Protein AF-A0A929P4H9-F1 (afdb_monomer_lite)

Secondary structure (DSSP, 8-state):
----TT--S-HHHHHHHHHHHHHHTT-TT------EEEEEEE--TTTTTTS-HHHHHHHHHHTTEEEEEEE-SSTHHHHHHHHHH-TTEEE-----SSTT--

Structure (mmCIF, N/CA/C/O backbone):
data_AF-A0A929P4H9-F1
#
_entry.id   AF-A0A929P4H9-F1
#
loop_
_atom_site.group_PDB
_atom_site.id
_atom_site.type_symbol
_atom_site.label_atom_id
_atom_site.label_alt_id
_atom_site.label_comp_id
_atom_site.label_asym_id
_atom_site.label_entity_id
_atom_site.label_seq_id
_atom_site.pdbx_PDB_ins_code
_atom_site.Cartn_x
_atom_site.Cartn_y
_atom_site.Cartn_z
_atom_site.occupancy
_atom_site.B_iso_or_equiv
_atom_site.auth_seq_id
_atom_site.auth_comp_id
_atom_site.auth_asym_id
_atom_site.auth_atom_id
_atom_site.pdbx_PDB_model_num
ATOM 1 N N . MET A 1 1 ? -8.330 30.344 67.050 1.00 43.34 1 MET A N 1
ATOM 2 C CA . MET A 1 1 ? -9.362 29.354 66.685 1.00 43.34 1 MET A CA 1
ATOM 3 C C . MET A 1 1 ? -8.982 28.850 65.312 1.00 43.34 1 MET A C 1
ATOM 5 O O . MET A 1 1 ? -9.208 29.551 64.340 1.00 43.34 1 MET A O 1
ATOM 9 N N . ASN A 1 2 ? -8.254 27.734 65.260 1.00 47.84 2 ASN A N 1
ATOM 10 C CA . ASN A 1 2 ? -7.916 27.098 63.992 1.00 47.84 2 ASN A CA 1
ATOM 11 C C . ASN A 1 2 ? -9.075 26.170 63.653 1.00 47.84 2 ASN A C 1
ATOM 13 O O . ASN A 1 2 ? -9.311 25.208 64.383 1.00 47.84 2 ASN A O 1
ATOM 17 N N . ASP A 1 3 ? -9.797 26.490 62.585 1.00 52.72 3 ASP A N 1
ATOM 18 C CA . ASP A 1 3 ? -10.845 25.635 62.048 1.00 52.72 3 ASP A CA 1
ATOM 19 C C . ASP A 1 3 ? -10.224 24.324 61.555 1.00 52.72 3 ASP A C 1
ATOM 21 O O . ASP A 1 3 ? -9.606 24.236 60.496 1.00 52.72 3 ASP A O 1
ATOM 25 N N . SER A 1 4 ? -10.376 23.280 62.364 1.00 55.50 4 SER A N 1
ATOM 26 C CA . SER A 1 4 ? -9.991 21.895 62.085 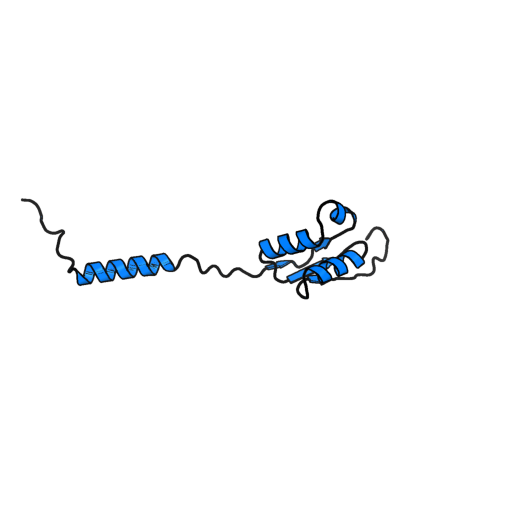1.00 55.50 4 SER A CA 1
ATOM 27 C C . SER A 1 4 ? -11.065 21.145 61.279 1.00 55.50 4 SER A C 1
ATOM 29 O O . SER A 1 4 ? -11.169 19.921 61.344 1.00 55.50 4 SER A O 1
ATOM 31 N N . SER A 1 5 ? -11.867 21.862 60.488 1.00 50.12 5 SER A N 1
ATOM 32 C CA . SER A 1 5 ? -12.989 21.308 59.717 1.00 50.12 5 SER A CA 1
ATOM 33 C C . SER A 1 5 ? -12.573 20.577 58.432 1.00 50.12 5 SER A C 1
ATOM 35 O O . SER A 1 5 ? -13.421 20.012 57.746 1.00 50.12 5 SER A O 1
ATOM 37 N N . LEU A 1 6 ? -11.276 20.504 58.113 1.00 57.47 6 LEU A N 1
ATOM 38 C CA . LEU A 1 6 ? -10.778 19.912 56.863 1.00 57.47 6 LEU A CA 1
ATOM 39 C C . LEU A 1 6 ? -10.346 18.431 56.948 1.00 57.47 6 LEU A C 1
ATOM 41 O O . LEU A 1 6 ? -9.730 17.930 56.011 1.00 57.47 6 LEU A O 1
ATOM 45 N N . SER A 1 7 ? -10.654 17.689 58.022 1.00 63.62 7 SER A N 1
ATOM 46 C CA . SER A 1 7 ? -10.065 16.346 58.233 1.00 63.62 7 SER A CA 1
ATOM 47 C C . SER A 1 7 ? -11.042 15.183 58.485 1.00 63.62 7 SER A C 1
ATOM 49 O O . SER A 1 7 ? -10.707 14.268 59.234 1.00 63.62 7 SER A O 1
ATOM 51 N N . LEU A 1 8 ? -12.223 15.138 57.859 1.00 58.91 8 LEU A N 1
ATOM 52 C CA . LEU A 1 8 ? -13.195 14.057 58.134 1.00 58.91 8 LEU A CA 1
ATOM 53 C C . LEU A 1 8 ? -13.807 13.379 56.898 1.00 58.91 8 LEU A C 1
ATOM 55 O O . LEU A 1 8 ? -14.904 12.837 56.961 1.00 58.91 8 LEU A O 1
ATOM 59 N N . ALA A 1 9 ? -13.081 13.301 55.781 1.00 60.69 9 ALA A N 1
ATOM 60 C CA . ALA A 1 9 ? -13.363 12.224 54.832 1.00 60.69 9 ALA A CA 1
ATOM 61 C C . ALA A 1 9 ? -12.809 10.913 55.417 1.00 60.69 9 ALA A C 1
ATOM 63 O O . ALA A 1 9 ? -11.604 10.818 55.676 1.00 60.69 9 ALA A O 1
ATOM 64 N N . SER A 1 10 ? -13.681 9.924 55.653 1.00 76.38 10 SER A N 1
ATOM 65 C CA . SER A 1 10 ? -13.274 8.601 56.142 1.00 76.38 10 SER A CA 1
ATOM 66 C C . SER A 1 10 ? -12.208 8.002 55.208 1.00 76.38 10 SER A C 1
ATOM 68 O O . SER A 1 10 ? -12.219 8.283 54.005 1.00 76.38 10 SER A O 1
ATOM 70 N N . PRO A 1 11 ? -11.270 7.180 55.712 1.00 76.81 11 PRO A N 1
ATOM 71 C CA . PRO A 1 11 ? -10.242 6.559 54.869 1.00 76.81 11 PRO A CA 1
ATOM 72 C C . PRO A 1 11 ? -10.855 5.762 53.706 1.00 76.81 11 PRO A C 1
ATOM 74 O O . PRO A 1 11 ? -10.293 5.726 52.616 1.00 76.81 11 PRO A O 1
ATOM 77 N N . ILE A 1 12 ? -12.058 5.221 53.914 1.00 78.19 12 ILE A N 1
ATOM 78 C CA . ILE A 1 12 ? -12.866 4.534 52.903 1.00 78.19 12 ILE A CA 1
ATOM 79 C C . ILE A 1 12 ? -13.290 5.502 51.791 1.00 78.19 12 ILE A C 1
ATOM 81 O O . ILE A 1 12 ? -13.111 5.196 50.616 1.00 78.19 12 ILE A O 1
ATOM 85 N N . LEU A 1 13 ? -13.790 6.691 52.142 1.00 79.06 13 LEU A N 1
ATOM 86 C CA . LEU A 1 13 ? -14.209 7.698 51.167 1.00 79.06 13 LEU A CA 1
ATOM 87 C C . LEU A 1 13 ? -13.021 8.242 50.365 1.00 79.06 13 LEU A C 1
ATOM 89 O O . LEU A 1 13 ? -13.125 8.397 49.153 1.00 79.06 13 LEU A O 1
ATOM 93 N N . LYS A 1 14 ? -11.872 8.463 51.018 1.00 79.25 14 LYS A N 1
A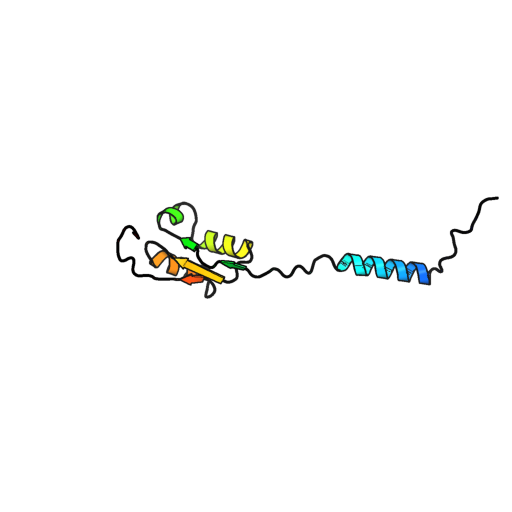TOM 94 C CA . LYS A 1 14 ? -10.628 8.873 50.343 1.00 79.25 14 LYS A CA 1
ATOM 95 C C . LYS A 1 14 ? -10.125 7.799 49.381 1.00 79.25 14 LYS A C 1
ATOM 97 O O . LYS A 1 14 ? -9.732 8.127 48.267 1.00 79.25 14 LYS A O 1
ATOM 102 N N . SER A 1 15 ? -10.168 6.531 49.794 1.00 79.06 15 SER A N 1
ATOM 103 C CA . SER A 1 15 ? -9.754 5.418 48.938 1.00 79.06 15 SER A CA 1
ATOM 104 C C . SER A 1 15 ? -10.685 5.262 47.742 1.00 79.06 15 SER A C 1
ATOM 106 O O . SER A 1 15 ? -10.202 5.087 46.633 1.00 79.06 15 SER A O 1
ATOM 108 N N . PHE A 1 16 ? -11.998 5.393 47.939 1.00 85.44 16 PHE A N 1
ATOM 109 C CA . PHE A 1 16 ? -12.974 5.323 46.852 1.00 85.44 16 PHE A CA 1
ATOM 110 C C . PHE A 1 16 ? -12.765 6.450 45.832 1.00 85.44 16 PHE A C 1
ATOM 112 O O . PHE A 1 16 ? -12.749 6.211 44.628 1.00 85.44 16 PHE A O 1
ATOM 119 N N . PHE A 1 17 ? -12.518 7.672 46.315 1.00 84.69 17 PHE A N 1
ATOM 120 C CA . PHE A 1 17 ? -12.226 8.823 45.462 1.00 84.69 17 PHE A CA 1
ATOM 121 C C . PHE A 1 17 ? -10.916 8.648 44.681 1.00 84.69 17 PHE A C 1
ATOM 123 O O . PHE A 1 17 ? -10.861 8.945 43.489 1.00 84.69 17 PHE A O 1
ATOM 130 N N . LEU A 1 18 ? -9.875 8.117 45.331 1.00 85.06 18 LEU A N 1
ATOM 131 C CA . LEU A 1 18 ? -8.591 7.829 44.693 1.00 85.06 18 LEU A CA 1
ATOM 132 C C . LEU A 1 18 ? -8.723 6.732 43.629 1.00 85.06 18 LEU A C 1
ATOM 134 O O . LEU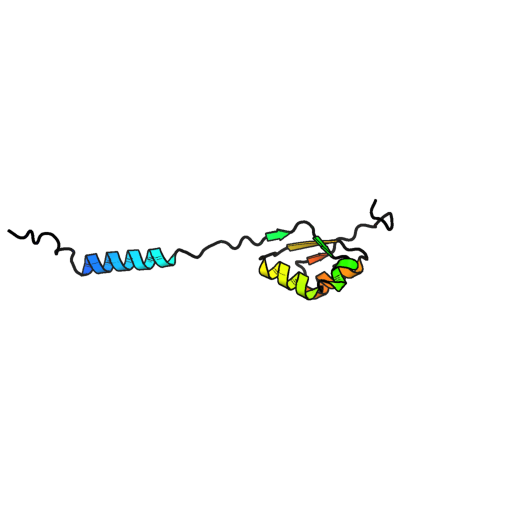 A 1 18 ? -8.145 6.863 42.554 1.00 85.06 18 LEU A O 1
ATOM 138 N N . THR A 1 19 ? -9.514 5.687 43.893 1.00 82.44 19 THR A N 1
ATOM 139 C CA . THR A 1 19 ? -9.805 4.638 42.910 1.00 82.44 19 THR A CA 1
ATOM 140 C C . THR A 1 19 ? -10.538 5.209 41.700 1.00 82.44 19 THR A C 1
ATOM 142 O O . THR A 1 19 ? -10.124 4.931 40.584 1.00 82.44 19 THR A O 1
ATOM 145 N N . ILE A 1 20 ? -11.552 6.063 41.892 1.00 84.00 20 ILE A N 1
ATOM 146 C CA . ILE A 1 20 ? -12.263 6.711 40.776 1.00 84.00 20 ILE A CA 1
ATOM 147 C C . ILE A 1 20 ? -11.306 7.557 39.931 1.00 84.00 20 ILE A C 1
ATOM 149 O O . ILE A 1 20 ? -11.314 7.429 38.712 1.00 84.00 20 ILE A O 1
ATOM 153 N N . ILE A 1 21 ? -10.461 8.382 40.559 1.00 82.75 21 ILE A N 1
ATOM 154 C CA . ILE A 1 21 ? -9.476 9.209 39.843 1.00 82.75 21 ILE A CA 1
ATOM 155 C C . ILE A 1 21 ? -8.477 8.333 39.077 1.00 82.75 21 ILE A C 1
ATOM 157 O O . ILE A 1 21 ? -8.158 8.618 37.925 1.00 82.75 21 ILE A O 1
ATOM 161 N N . LEU A 1 22 ? -7.997 7.246 39.684 1.00 80.25 22 LEU A N 1
ATOM 162 C CA . LEU A 1 22 ? -7.059 6.340 39.028 1.00 80.25 22 LEU A CA 1
ATOM 163 C C . LEU A 1 22 ? -7.713 5.595 37.855 1.00 80.25 22 LEU A C 1
ATOM 165 O O . LEU A 1 22 ? -7.079 5.416 36.821 1.00 80.25 22 LEU A O 1
ATOM 169 N N . SER A 1 23 ? -8.988 5.220 37.980 1.00 77.56 23 SER A N 1
ATOM 170 C CA . SER A 1 23 ? -9.755 4.581 36.908 1.00 77.56 23 SER A CA 1
ATOM 171 C C . SER A 1 23 ? -10.083 5.537 35.757 1.00 77.56 23 SER A C 1
ATOM 173 O O . SER A 1 23 ? -10.040 5.119 34.603 1.00 77.56 23 SER A O 1
ATOM 175 N N . THR A 1 24 ? -10.373 6.816 36.020 1.00 72.88 24 THR A N 1
ATOM 176 C CA . THR A 1 24 ? -10.651 7.794 34.951 1.00 72.88 24 THR A CA 1
ATOM 177 C C . THR A 1 24 ? -9.393 8.206 34.188 1.00 72.88 24 THR A C 1
ATOM 179 O O . THR A 1 24 ? -9.470 8.448 32.985 1.00 72.88 24 THR A O 1
ATOM 182 N N . LEU A 1 25 ? -8.224 8.202 34.838 1.00 70.31 25 LEU A N 1
ATOM 183 C CA . LEU A 1 25 ? -6.927 8.445 34.191 1.00 70.31 25 LEU A CA 1
ATOM 184 C C . LEU A 1 25 ? -6.505 7.328 33.216 1.00 70.31 25 LEU A C 1
ATOM 186 O O . LEU A 1 25 ? -5.635 7.554 32.379 1.00 70.31 25 LEU A O 1
ATOM 190 N N . GLN A 1 26 ? -7.116 6.140 33.283 1.00 65.06 26 GLN A N 1
ATOM 191 C CA . GLN A 1 26 ? -6.831 5.029 32.362 1.00 65.06 26 GLN A CA 1
ATOM 192 C C . GLN A 1 26 ? -7.657 5.060 31.062 1.00 65.06 26 GLN A C 1
ATOM 194 O O . GLN A 1 26 ? -7.386 4.268 30.162 1.00 65.06 26 GLN A O 1
ATOM 199 N N . ILE A 1 27 ? -8.646 5.955 30.928 1.00 64.94 27 ILE A N 1
ATOM 200 C CA . ILE A 1 27 ? -9.559 5.983 29.762 1.00 64.94 27 ILE A CA 1
ATOM 201 C C . ILE A 1 27 ? -8.951 6.725 28.556 1.00 64.94 27 ILE A C 1
ATOM 203 O O . ILE A 1 27 ? -9.376 6.545 27.414 1.00 64.94 27 ILE A O 1
ATOM 207 N N . SER A 1 28 ? -7.914 7.528 28.761 1.00 62.12 28 SER A N 1
ATOM 208 C CA . SER A 1 28 ? -7.204 8.208 27.680 1.00 62.12 28 SER A CA 1
ATOM 209 C C . SER A 1 28 ? -6.281 7.231 26.958 1.00 62.12 28 SER A C 1
ATOM 211 O O . SER A 1 28 ? -5.139 7.102 27.375 1.00 62.12 28 SER A O 1
ATOM 213 N N . ASN A 1 29 ? -6.798 6.515 25.947 1.00 59.97 29 ASN A N 1
ATOM 214 C CA . ASN A 1 29 ? -6.065 5.980 24.776 1.00 59.97 29 ASN A CA 1
ATOM 215 C C . ASN A 1 29 ? -6.929 5.112 23.835 1.00 59.97 29 ASN A C 1
ATOM 217 O O . ASN A 1 29 ? -6.406 4.585 22.855 1.00 59.97 29 ASN A O 1
ATOM 221 N N . ILE A 1 30 ? -8.244 4.972 24.056 1.00 60.41 30 ILE A N 1
ATOM 222 C CA . ILE A 1 30 ? -9.133 4.381 23.040 1.00 60.41 30 ILE A CA 1
ATOM 223 C C . ILE A 1 30 ? -9.418 5.458 21.986 1.00 60.41 30 ILE A C 1
ATOM 225 O O . ILE A 1 30 ? -10.476 6.078 21.959 1.00 60.41 30 ILE A O 1
ATOM 229 N N . SER A 1 31 ? -8.424 5.723 21.143 1.00 62.69 31 SER A N 1
ATOM 230 C CA . SER A 1 31 ? -8.683 6.273 19.820 1.00 62.69 31 SER A CA 1
ATOM 231 C C . SER A 1 31 ? -8.991 5.075 18.937 1.00 62.69 31 SER A C 1
ATOM 233 O O . SER A 1 31 ? -8.167 4.163 18.836 1.00 62.69 31 SER A O 1
ATOM 235 N N . ALA A 1 32 ? -10.173 5.037 18.323 1.00 61.34 32 ALA A N 1
ATOM 236 C CA . ALA A 1 32 ? -10.337 4.190 17.157 1.00 61.34 32 ALA A CA 1
ATOM 237 C C . ALA A 1 32 ? -9.284 4.679 16.156 1.00 61.34 32 ALA A C 1
ATOM 239 O O . ALA A 1 32 ? -9.377 5.802 15.666 1.00 61.34 32 ALA A O 1
ATOM 240 N N . SER A 1 33 ? -8.225 3.897 15.935 1.00 65.38 33 SER A N 1
ATOM 241 C CA . SER A 1 33 ? -7.392 4.102 14.757 1.00 65.38 33 SER A CA 1
ATOM 242 C C . SER A 1 33 ? -8.340 3.867 13.593 1.00 65.38 33 SER A C 1
ATOM 244 O O . SER A 1 33 ? -8.718 2.727 13.321 1.00 65.38 33 SER A O 1
ATOM 246 N N . GLU A 1 34 ? -8.864 4.954 13.027 1.00 77.38 34 GLU A N 1
ATOM 247 C CA . GLU A 1 34 ? -9.660 4.874 11.818 1.00 77.38 34 GLU A CA 1
ATOM 248 C C . GLU A 1 34 ? -8.725 4.298 10.768 1.00 77.38 34 GLU A C 1
ATOM 250 O O . GLU A 1 34 ? -7.807 4.967 10.295 1.00 77.38 34 GLU A O 1
ATOM 255 N N . ILE A 1 35 ? -8.906 3.008 10.486 1.00 84.69 35 ILE A N 1
ATOM 256 C CA . ILE A 1 35 ? -8.259 2.368 9.355 1.00 84.69 35 ILE A CA 1
ATOM 257 C C . ILE A 1 35 ? -8.648 3.205 8.142 1.00 84.69 35 ILE A C 1
ATOM 259 O O . ILE A 1 35 ? -9.828 3.317 7.803 1.00 84.69 35 ILE A O 1
ATOM 263 N N . PHE A 1 36 ? -7.649 3.832 7.535 1.00 89.38 36 PHE A N 1
ATOM 264 C CA . PHE A 1 36 ? -7.841 4.762 6.441 1.00 89.38 36 PHE A CA 1
ATOM 265 C C . PHE A 1 36 ? -7.816 4.002 5.117 1.00 89.38 36 PHE A C 1
ATOM 267 O O . PHE A 1 36 ? -7.013 3.085 4.919 1.00 89.38 36 PHE A O 1
ATOM 274 N N . ALA A 1 37 ? -8.708 4.378 4.208 1.00 94.56 37 ALA A N 1
ATOM 275 C CA . ALA A 1 37 ? -8.700 3.894 2.839 1.00 94.56 37 ALA A CA 1
ATOM 276 C C . ALA A 1 37 ? -8.213 5.021 1.931 1.00 94.56 37 ALA A C 1
ATOM 278 O O . ALA A 1 37 ? -8.926 6.004 1.725 1.00 94.56 37 ALA A O 1
ATOM 279 N N . ASP A 1 38 ? -7.013 4.865 1.380 1.00 94.50 38 ASP A N 1
ATOM 280 C CA . ASP A 1 38 ? -6.522 5.771 0.354 1.00 94.50 38 ASP A CA 1
ATOM 281 C C . ASP A 1 38 ? -7.154 5.382 -0.983 1.00 94.50 38 ASP A C 1
ATOM 283 O O . ASP A 1 38 ? -6.837 4.347 -1.575 1.00 94.50 38 ASP A O 1
ATOM 287 N N . SER A 1 39 ? -8.096 6.192 -1.455 1.00 93.94 39 SER A N 1
ATOM 288 C CA . SER A 1 39 ? -8.859 5.854 -2.650 1.00 93.94 39 SER A CA 1
ATOM 289 C C . SER A 1 39 ? -8.011 5.764 -3.914 1.00 93.94 39 SER A C 1
ATOM 291 O O . SER A 1 39 ? -8.492 5.158 -4.865 1.00 93.94 39 SER A O 1
ATOM 293 N N . HIS A 1 40 ? -6.823 6.390 -3.971 1.00 94.81 40 HIS A N 1
ATOM 294 C CA . HIS A 1 40 ? -6.003 6.397 -5.186 1.00 94.81 40 HIS A CA 1
ATOM 295 C C . HIS A 1 40 ? -4.583 6.953 -4.971 1.00 94.81 40 HIS A C 1
ATOM 297 O O . HIS A 1 40 ? -4.421 8.131 -4.654 1.00 94.81 40 HIS A O 1
ATOM 303 N N . ILE A 1 41 ? -3.558 6.162 -5.301 1.00 94.56 41 ILE A N 1
ATOM 304 C CA . ILE A 1 41 ? -2.147 6.577 -5.331 1.00 94.56 41 ILE A CA 1
ATOM 305 C C . ILE A 1 41 ? -1.484 6.283 -6.684 1.00 94.56 41 ILE A C 1
ATOM 307 O O . ILE A 1 41 ? -1.926 5.424 -7.452 1.00 94.56 41 ILE A O 1
ATOM 311 N N . HIS A 1 42 ? -0.368 6.966 -6.945 1.00 93.44 42 HIS A N 1
ATOM 312 C CA . HIS A 1 42 ? 0.486 6.727 -8.109 1.00 93.44 42 HIS A CA 1
ATOM 313 C C . HIS A 1 42 ? 1.882 6.248 -7.696 1.00 93.44 42 HIS A C 1
ATOM 315 O O . HIS A 1 42 ? 2.579 6.933 -6.947 1.00 93.44 42 HIS A O 1
ATOM 321 N N . PHE A 1 43 ? 2.323 5.113 -8.244 1.00 92.56 43 PHE A N 1
ATOM 322 C CA . PHE A 1 43 ? 3.685 4.598 -8.061 1.00 92.56 43 PHE A CA 1
ATOM 323 C C . PHE A 1 43 ? 4.356 4.341 -9.415 1.00 92.56 43 PHE A C 1
ATOM 325 O O . PHE A 1 43 ? 4.290 3.241 -9.959 1.00 92.56 43 PHE A O 1
ATOM 332 N N . ASN A 1 44 ? 4.959 5.387 -9.979 1.00 89.06 44 ASN A N 1
ATOM 333 C CA . ASN A 1 44 ? 5.514 5.390 -11.332 1.00 89.06 44 ASN A CA 1
ATOM 334 C C . ASN A 1 44 ? 7.028 5.129 -11.350 1.00 89.06 44 ASN A C 1
ATOM 336 O O . ASN A 1 44 ? 7.688 5.120 -10.310 1.00 89.06 44 ASN A O 1
ATOM 340 N N . TRP A 1 45 ? 7.572 4.897 -12.548 1.00 80.69 45 TRP A N 1
ATOM 341 C CA . TRP A 1 45 ? 8.987 4.576 -12.769 1.00 80.69 45 TRP A CA 1
ATOM 342 C C . TRP A 1 45 ? 9.948 5.621 -12.192 1.00 80.69 45 TRP A C 1
ATOM 344 O O . TRP A 1 45 ? 10.966 5.248 -11.618 1.00 80.69 45 TRP A O 1
ATOM 354 N N . ASP A 1 46 ? 9.593 6.899 -12.281 1.00 84.44 46 ASP A N 1
ATOM 355 C CA . ASP A 1 46 ? 10.350 8.041 -11.767 1.00 84.44 46 ASP A CA 1
ATOM 356 C C . ASP A 1 46 ? 10.301 8.149 -10.237 1.00 84.44 46 ASP A C 1
ATOM 358 O O . ASP A 1 46 ? 11.189 8.736 -9.630 1.00 84.44 46 ASP A O 1
ATOM 362 N N . HIS A 1 47 ? 9.315 7.525 -9.588 1.00 83.12 47 HIS A N 1
ATOM 363 C CA . HIS A 1 47 ? 9.269 7.420 -8.126 1.00 83.12 47 HIS A CA 1
ATOM 364 C C . HIS A 1 47 ? 10.116 6.254 -7.602 1.00 83.12 47 HIS A C 1
ATOM 366 O O . HIS A 1 47 ? 10.587 6.296 -6.468 1.00 83.12 47 HIS A O 1
ATOM 372 N N . GLY A 1 48 ? 10.312 5.203 -8.406 1.00 74.69 48 GLY A N 1
ATOM 373 C CA . GLY A 1 48 ? 11.011 3.987 -7.987 1.00 74.69 48 GLY A CA 1
ATOM 374 C C . GLY A 1 48 ? 12.506 4.172 -7.703 1.00 74.69 48 GLY A C 1
ATOM 375 O O . GLY A 1 48 ? 13.088 3.327 -7.021 1.00 74.69 48 GLY A O 1
ATOM 376 N N . GLU A 1 49 ? 13.113 5.247 -8.213 1.00 81.56 49 GLU A N 1
ATOM 377 C CA . GLU A 1 49 ? 14.501 5.633 -7.916 1.00 81.56 49 GLU A CA 1
ATOM 378 C C . GLU A 1 49 ? 14.637 6.286 -6.529 1.00 81.56 49 GLU A C 1
ATOM 380 O O . GLU A 1 49 ? 15.657 6.105 -5.869 1.00 81.56 49 GLU A O 1
ATOM 385 N N . GLU A 1 50 ? 13.590 6.977 -6.066 1.00 88.88 50 GLU A N 1
ATOM 386 C CA . GLU A 1 50 ? 13.574 7.742 -4.809 1.00 88.88 50 GLU A CA 1
ATOM 387 C C . GLU A 1 50 ? 12.930 6.974 -3.649 1.00 88.88 50 GLU A C 1
ATOM 389 O O . GLU A 1 50 ? 13.233 7.202 -2.479 1.00 88.88 50 GLU A O 1
ATOM 394 N N . THR A 1 51 ? 11.978 6.089 -3.945 1.00 92.38 51 THR A N 1
ATOM 395 C CA . THR A 1 51 ? 11.248 5.321 -2.935 1.00 92.38 51 THR A CA 1
ATOM 396 C C . THR A 1 51 ? 10.947 3.931 -3.466 1.00 92.38 51 THR A C 1
ATOM 398 O O . THR A 1 51 ? 10.216 3.730 -4.438 1.00 92.38 51 THR A O 1
ATOM 401 N N . THR A 1 52 ? 11.506 2.926 -2.809 1.00 94.56 52 THR A N 1
ATOM 402 C CA . THR A 1 52 ? 11.276 1.532 -3.161 1.00 94.56 52 THR A CA 1
ATOM 403 C C . THR A 1 52 ? 9.834 1.121 -2.856 1.00 94.56 52 THR A C 1
ATOM 405 O O . THR A 1 52 ? 9.181 1.643 -1.956 1.00 94.56 52 THR A O 1
ATOM 408 N N . ALA A 1 53 ? 9.335 0.093 -3.549 1.00 94.62 53 ALA A N 1
ATOM 409 C CA . ALA A 1 53 ? 8.001 -0.454 -3.279 1.00 94.62 53 ALA A CA 1
ATOM 410 C C . ALA A 1 53 ? 7.820 -0.904 -1.812 1.00 94.62 53 ALA A C 1
ATOM 412 O O . ALA A 1 53 ? 6.712 -0.856 -1.289 1.00 94.62 53 ALA A O 1
ATOM 413 N N . GLN A 1 54 ? 8.895 -1.340 -1.145 1.00 96.31 54 GLN A N 1
ATOM 414 C CA . GLN A 1 54 ? 8.827 -1.713 0.268 1.00 96.31 54 GLN A CA 1
ATOM 415 C C . GLN A 1 54 ? 8.659 -0.482 1.164 1.00 96.31 54 GLN A C 1
ATOM 417 O O . GLN A 1 54 ? 7.805 -0.496 2.041 1.00 96.31 54 GLN A O 1
ATOM 422 N N . GLU A 1 55 ? 9.401 0.595 0.904 1.00 97.19 55 GLU A N 1
ATOM 423 C CA . GLU A 1 55 ? 9.260 1.848 1.655 1.00 97.19 55 GLU A CA 1
ATOM 424 C C . GLU A 1 55 ? 7.863 2.448 1.485 1.00 97.19 55 GLU A C 1
ATOM 426 O O . GLU A 1 55 ? 7.276 2.897 2.463 1.00 97.19 55 GLU A O 1
ATOM 431 N N . VAL A 1 56 ? 7.271 2.371 0.286 1.00 96.31 56 VAL A N 1
ATOM 432 C CA . VAL A 1 56 ? 5.868 2.772 0.076 1.00 96.31 56 VAL A CA 1
ATOM 433 C C . VAL A 1 56 ? 4.924 1.967 0.979 1.00 96.31 56 VAL A C 1
ATOM 435 O O . VAL A 1 56 ? 4.070 2.544 1.648 1.00 96.31 56 VAL A O 1
ATOM 438 N N . VAL A 1 57 ? 5.084 0.640 1.041 1.00 97.38 57 VAL A N 1
ATOM 439 C CA . VAL A 1 57 ? 4.280 -0.228 1.923 1.00 97.38 57 VAL A CA 1
ATOM 440 C C . VAL A 1 57 ? 4.456 0.154 3.393 1.00 97.38 57 VAL A C 1
ATOM 442 O O . VAL A 1 57 ? 3.478 0.171 4.144 1.00 97.38 57 VAL A O 1
ATOM 445 N N . ASP A 1 58 ? 5.682 0.458 3.806 1.00 97.75 58 ASP A N 1
ATOM 446 C CA . ASP A 1 58 ? 6.000 0.802 5.188 1.00 97.75 58 ASP A CA 1
ATOM 447 C C . ASP A 1 58 ? 5.406 2.166 5.574 1.00 97.75 58 ASP A C 1
ATOM 449 O O . ASP A 1 58 ? 4.805 2.285 6.643 1.00 97.75 58 ASP A O 1
ATOM 453 N N . ILE A 1 59 ? 5.459 3.155 4.674 1.00 96.12 59 ILE A N 1
ATOM 454 C CA . ILE A 1 59 ? 4.801 4.462 4.832 1.00 96.12 59 ILE A CA 1
ATOM 455 C C . ILE A 1 59 ? 3.286 4.274 4.975 1.00 96.12 59 ILE A C 1
ATOM 457 O O . ILE A 1 59 ? 2.685 4.750 5.936 1.00 96.12 59 ILE A O 1
ATOM 461 N N . LEU A 1 60 ? 2.650 3.529 4.071 1.00 96.31 60 LEU A N 1
ATOM 462 C CA . LEU A 1 60 ? 1.205 3.288 4.125 1.00 96.31 60 LEU A CA 1
ATOM 463 C C . LEU A 1 60 ? 0.783 2.630 5.454 1.00 96.31 60 LEU A C 1
ATOM 465 O O . LEU A 1 60 ? -0.188 3.052 6.084 1.00 96.31 60 LEU A O 1
ATOM 469 N N . LYS A 1 61 ? 1.553 1.653 5.945 1.00 95.12 61 LYS A N 1
ATOM 470 C CA . LYS A 1 61 ? 1.311 1.025 7.255 1.00 95.12 61 LYS A CA 1
ATOM 471 C C . LYS A 1 61 ? 1.504 1.995 8.415 1.00 95.12 61 LYS A C 1
ATOM 473 O O . LYS A 1 61 ? 0.682 2.008 9.328 1.00 95.12 61 LYS A O 1
ATOM 478 N N . GLN A 1 62 ? 2.556 2.812 8.381 1.00 95.50 62 GLN A N 1
ATOM 479 C CA . GLN A 1 62 ? 2.817 3.833 9.397 1.00 95.50 62 GLN A CA 1
ATOM 480 C C . GLN A 1 62 ? 1.639 4.810 9.538 1.00 95.50 62 GLN A C 1
ATOM 482 O O . GLN A 1 62 ? 1.367 5.298 10.635 1.00 95.50 62 GLN A O 1
ATOM 487 N N . HIS A 1 63 ? 0.916 5.058 8.446 1.00 94.00 63 HIS A N 1
ATOM 488 C CA . HIS A 1 63 ? -0.251 5.934 8.402 1.00 94.00 63 HIS A CA 1
ATOM 489 C C . HIS A 1 63 ? -1.599 5.206 8.575 1.00 94.00 63 HIS A C 1
ATOM 491 O O . HIS A 1 63 ? -2.643 5.799 8.318 1.00 94.00 63 HIS A O 1
ATOM 497 N N . ASN A 1 64 ? -1.601 3.954 9.056 1.00 93.94 64 ASN A N 1
ATOM 498 C CA . ASN A 1 64 ? -2.802 3.128 9.261 1.00 93.94 64 ASN A CA 1
ATOM 499 C C . ASN A 1 64 ? -3.678 2.984 8.002 1.00 93.94 64 ASN A C 1
ATOM 501 O O . ASN A 1 64 ? -4.904 2.870 8.099 1.00 93.94 64 ASN A O 1
ATOM 505 N N . VAL A 1 65 ? -3.060 2.972 6.816 1.00 95.69 65 VAL A N 1
ATOM 506 C CA . VAL A 1 65 ? -3.772 2.692 5.569 1.00 95.69 65 VAL A CA 1
ATOM 507 C C . VAL A 1 65 ? -4.068 1.196 5.498 1.00 95.69 65 VAL A C 1
ATOM 509 O O . VAL A 1 65 ? -3.155 0.375 5.425 1.00 95.69 65 VAL A O 1
ATOM 512 N N . GLY A 1 66 ? -5.348 0.832 5.534 1.00 95.50 66 GLY A N 1
ATOM 513 C CA . GLY A 1 66 ? -5.806 -0.559 5.427 1.00 95.50 66 GLY A CA 1
ATOM 514 C C . GLY A 1 66 ? -6.367 -0.930 4.060 1.00 95.50 66 GLY A C 1
ATOM 515 O O . GLY A 1 66 ? -6.764 -2.075 3.865 1.00 95.50 66 GLY A O 1
ATOM 516 N N . LEU A 1 67 ? -6.429 0.026 3.133 1.00 96.69 67 LEU A N 1
ATOM 517 C CA . LEU A 1 67 ? -6.786 -0.177 1.733 1.00 96.69 67 LEU A CA 1
ATOM 518 C C . LEU A 1 67 ? -6.142 0.931 0.899 1.00 96.69 67 LEU A C 1
ATOM 520 O O . LEU A 1 67 ? -6.240 2.100 1.267 1.00 96.69 67 LEU A O 1
ATOM 524 N N . THR A 1 68 ? -5.539 0.587 -0.234 1.00 97.19 68 THR A N 1
ATOM 525 C CA . THR A 1 68 ? -5.166 1.578 -1.247 1.00 97.19 68 THR A CA 1
ATOM 526 C C . THR A 1 68 ? -5.408 1.064 -2.657 1.00 97.19 68 THR A C 1
ATOM 528 O O . THR A 1 68 ? -5.224 -0.124 -2.926 1.00 97.19 68 THR A O 1
ATOM 531 N N . ILE A 1 69 ? -5.819 1.948 -3.564 1.00 96.38 69 ILE A N 1
ATOM 532 C CA . ILE A 1 69 ? -5.872 1.663 -5.000 1.00 96.38 69 ILE A CA 1
ATOM 533 C C . ILE A 1 69 ? -4.642 2.296 -5.645 1.00 96.38 69 ILE A C 1
ATOM 535 O O . ILE A 1 69 ? -4.425 3.495 -5.508 1.00 96.38 69 ILE A O 1
ATOM 539 N N . VAL A 1 70 ? -3.838 1.508 -6.357 1.00 95.06 70 VAL A N 1
ATOM 540 C CA . VAL A 1 70 ? -2.599 1.987 -6.987 1.00 95.06 70 VAL A CA 1
ATOM 541 C C . VAL A 1 70 ? -2.685 1.911 -8.504 1.00 95.06 70 VAL A C 1
ATOM 543 O O . VAL A 1 70 ? -2.946 0.850 -9.071 1.00 95.06 70 VAL A O 1
ATOM 546 N N . ALA A 1 71 ? -2.403 3.032 -9.161 1.00 92.88 71 ALA A N 1
ATOM 547 C CA . ALA A 1 71 ? -2.113 3.095 -10.587 1.00 92.88 71 ALA A CA 1
ATOM 548 C C . ALA A 1 71 ? -0.613 3.328 -10.807 1.00 92.88 71 ALA A C 1
ATOM 550 O O . ALA A 1 71 ? 0.056 3.980 -9.999 1.00 92.88 71 ALA A O 1
ATOM 551 N N . SER A 1 72 ? -0.074 2.819 -11.912 1.00 90.31 72 SER A N 1
ATOM 552 C CA . SER A 1 72 ? 1.332 3.021 -12.245 1.00 90.31 72 SER A CA 1
ATOM 553 C C . SER A 1 72 ? 1.602 3.063 -13.740 1.00 90.31 72 SER A C 1
ATOM 555 O O . SER A 1 72 ? 0.958 2.370 -14.529 1.00 90.31 72 SER A O 1
ATOM 557 N N . THR A 1 73 ? 2.650 3.800 -14.090 1.00 87.75 73 THR A N 1
ATOM 558 C CA . THR A 1 73 ? 3.304 3.752 -15.394 1.00 87.75 73 THR A CA 1
ATOM 559 C C . THR A 1 73 ? 4.754 3.288 -15.196 1.00 87.75 73 THR A C 1
ATOM 561 O O . THR A 1 73 ? 5.513 3.996 -14.532 1.00 87.75 73 THR A O 1
ATOM 564 N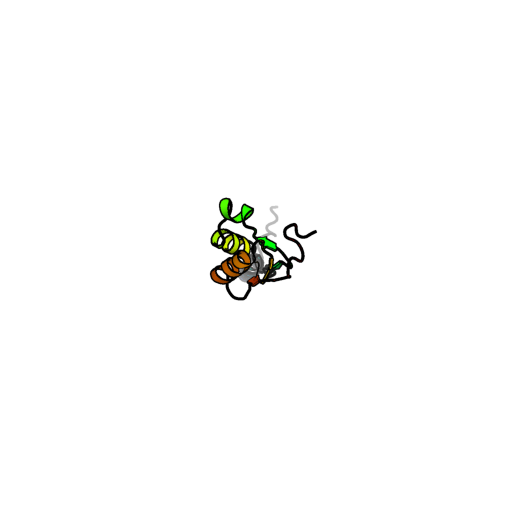 N . PRO A 1 74 ? 5.173 2.133 -15.747 1.00 88.12 74 PRO A N 1
ATOM 565 C CA . PRO A 1 74 ? 4.334 1.124 -16.392 1.00 88.12 74 PRO A CA 1
ATOM 566 C C . PRO A 1 74 ? 3.513 0.326 -15.354 1.00 88.12 74 PRO A C 1
ATOM 568 O O . PRO A 1 74 ? 3.738 0.425 -14.144 1.00 88.12 74 PRO A O 1
ATOM 571 N N . SER A 1 75 ? 2.531 -0.454 -15.805 1.00 87.38 75 SER A N 1
ATOM 572 C CA . SER A 1 75 ? 1.549 -1.144 -14.949 1.00 87.38 75 SER A CA 1
ATOM 573 C C . SER A 1 75 ? 2.125 -2.200 -14.004 1.00 87.38 75 SER A C 1
ATOM 575 O O . SER A 1 75 ? 1.528 -2.531 -12.981 1.00 87.38 75 SER A O 1
ATOM 577 N N . GLU A 1 76 ? 3.295 -2.738 -14.325 1.00 90.00 76 GLU A N 1
ATOM 578 C CA . GLU A 1 76 ? 3.972 -3.775 -13.550 1.00 90.00 76 GLU A CA 1
ATOM 579 C C . GLU A 1 76 ? 4.411 -3.256 -12.174 1.00 90.00 76 GLU A C 1
ATOM 581 O O . GLU A 1 76 ? 4.566 -4.038 -11.237 1.00 90.00 76 GLU A O 1
ATOM 586 N N . LEU A 1 77 ? 4.575 -1.939 -12.011 1.00 91.44 77 LEU A N 1
ATOM 587 C CA . LEU A 1 77 ? 4.932 -1.346 -10.723 1.00 91.44 77 LEU A CA 1
ATOM 588 C C . LEU A 1 77 ? 3.788 -1.440 -9.701 1.00 91.44 77 LEU A C 1
ATOM 590 O O . LEU A 1 77 ? 4.049 -1.724 -8.533 1.00 91.44 77 LEU A O 1
ATOM 594 N N . ALA A 1 78 ? 2.532 -1.296 -10.128 1.00 93.31 78 ALA A N 1
ATOM 595 C CA . ALA A 1 78 ? 1.358 -1.534 -9.290 1.00 93.31 78 ALA A CA 1
ATOM 596 C C . ALA A 1 78 ? 1.291 -2.999 -8.825 1.00 93.31 78 ALA A C 1
ATOM 598 O O . ALA A 1 78 ? 0.987 -3.273 -7.662 1.00 93.31 78 ALA A O 1
ATOM 599 N N . LEU A 1 79 ? 1.642 -3.947 -9.705 1.00 94.25 79 LEU A N 1
ATOM 600 C CA . LEU A 1 79 ? 1.746 -5.365 -9.346 1.00 94.25 79 LEU A CA 1
ATOM 601 C C . LEU A 1 79 ? 2.871 -5.604 -8.334 1.00 94.25 79 LEU A C 1
ATOM 603 O O . LEU A 1 79 ? 2.639 -6.247 -7.314 1.00 94.25 79 LEU A O 1
ATOM 607 N N . LYS A 1 80 ? 4.050 -5.011 -8.553 1.00 93.81 80 LYS A N 1
ATOM 608 C CA . LYS A 1 80 ? 5.181 -5.073 -7.616 1.00 93.81 80 LYS A CA 1
ATOM 609 C C . LYS A 1 80 ? 4.810 -4.528 -6.237 1.00 93.81 80 LYS A C 1
ATOM 611 O O . LYS A 1 80 ? 5.234 -5.079 -5.224 1.00 93.81 80 LYS A O 1
ATOM 616 N N . LEU A 1 81 ? 4.013 -3.460 -6.178 1.00 95.19 81 LEU A N 1
ATOM 617 C CA . LEU A 1 81 ? 3.544 -2.915 -4.908 1.00 95.19 81 LEU A CA 1
ATOM 618 C C . LEU A 1 81 ? 2.582 -3.885 -4.205 1.00 95.19 81 LEU A C 1
ATOM 620 O O . LEU A 1 81 ? 2.750 -4.142 -3.014 1.00 95.19 81 LEU A O 1
ATOM 624 N N . ARG A 1 82 ? 1.650 -4.511 -4.940 1.00 96.81 82 ARG A N 1
ATOM 625 C CA . ARG A 1 82 ? 0.787 -5.576 -4.402 1.00 96.81 82 ARG A CA 1
ATOM 626 C C . ARG A 1 82 ? 1.588 -6.771 -3.888 1.00 96.81 82 ARG A C 1
ATOM 628 O O . ARG A 1 82 ? 1.290 -7.267 -2.807 1.00 96.81 82 ARG A O 1
ATOM 635 N N . GLU A 1 83 ? 2.608 -7.217 -4.615 1.00 97.12 83 GLU A N 1
ATOM 636 C CA . GLU A 1 83 ? 3.479 -8.323 -4.188 1.00 97.12 83 GLU A CA 1
ATOM 637 C C . GLU A 1 83 ? 4.161 -8.044 -2.840 1.00 97.12 83 GLU A C 1
ATOM 639 O O . GLU A 1 83 ? 4.386 -8.967 -2.059 1.00 97.12 83 GLU A O 1
ATOM 644 N N . LYS A 1 84 ? 4.482 -6.776 -2.549 1.00 97.12 84 LYS A N 1
ATOM 645 C CA . LYS A 1 84 ? 5.086 -6.356 -1.275 1.00 97.12 84 LYS A CA 1
ATOM 646 C C . LYS A 1 84 ? 4.063 -6.091 -0.173 1.00 97.12 84 LYS A C 1
ATOM 648 O O . LYS A 1 84 ? 4.339 -6.376 0.991 1.00 97.12 84 LYS A O 1
ATOM 653 N N . GLY A 1 85 ? 2.906 -5.528 -0.517 1.00 96.31 85 GLY A N 1
ATOM 654 C CA . GLY A 1 85 ? 1.894 -5.108 0.452 1.00 96.31 85 GLY A CA 1
ATOM 655 C C . GLY A 1 85 ? 0.892 -6.192 0.836 1.00 96.31 85 GLY A C 1
ATOM 656 O O . GLY A 1 85 ? 0.541 -6.296 2.010 1.00 96.31 85 GLY A O 1
ATOM 657 N N . GLY A 1 86 ? 0.456 -7.013 -0.120 1.00 97.50 86 GLY A N 1
ATOM 658 C CA . GLY A 1 86 ? -0.650 -7.961 0.025 1.00 97.50 86 GLY A CA 1
ATOM 659 C C . GLY A 1 86 ? -1.979 -7.431 -0.528 1.00 97.50 86 GLY A C 1
ATOM 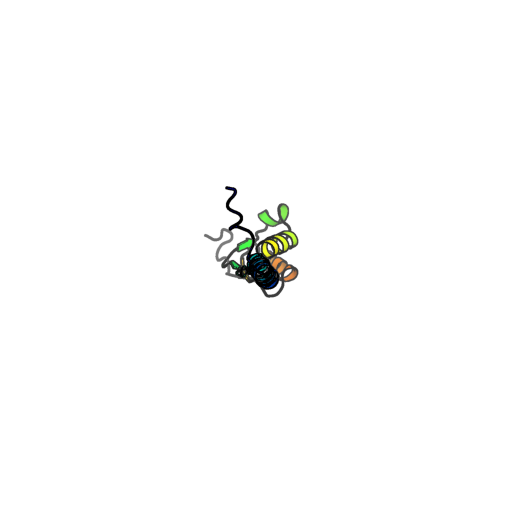660 O O . GLY A 1 86 ? -2.027 -6.428 -1.235 1.00 97.50 86 GLY A O 1
ATOM 661 N N . ASP A 1 87 ? -3.076 -8.117 -0.201 1.00 97.25 87 ASP A N 1
ATOM 662 C CA . ASP A 1 87 ? -4.387 -7.927 -0.849 1.00 97.25 87 ASP A CA 1
ATOM 663 C C . ASP A 1 87 ? -5.096 -6.595 -0.555 1.00 97.25 87 ASP A C 1
ATOM 665 O O . ASP A 1 87 ? -6.085 -6.278 -1.209 1.00 97.25 87 ASP A O 1
ATOM 669 N N . TRP A 1 88 ? -4.602 -5.798 0.391 1.00 97.00 88 TRP A N 1
ATOM 670 C CA . TRP A 1 88 ? -5.122 -4.453 0.665 1.00 97.00 88 TRP A CA 1
ATOM 671 C C . TRP A 1 88 ? -4.566 -3.386 -0.291 1.00 97.00 88 TRP A C 1
ATOM 673 O O . TRP A 1 88 ? -5.048 -2.255 -0.296 1.00 97.00 88 TRP A O 1
ATOM 683 N N . ILE A 1 89 ? -3.578 -3.742 -1.116 1.00 97.75 89 ILE A N 1
ATOM 684 C CA . ILE A 1 89 ? -3.104 -2.924 -2.230 1.00 97.75 89 ILE A CA 1
ATOM 685 C C . ILE A 1 89 ? -3.778 -3.435 -3.498 1.00 97.75 89 ILE A C 1
ATOM 687 O O . ILE A 1 89 ? -3.473 -4.522 -3.994 1.00 97.75 89 ILE A O 1
ATOM 691 N N . ILE A 1 90 ? -4.712 -2.647 -4.020 1.00 97.19 90 ILE A N 1
ATOM 692 C CA . ILE A 1 90 ? -5.520 -2.985 -5.186 1.00 97.19 90 ILE A CA 1
ATOM 693 C C . ILE A 1 90 ? -4.872 -2.365 -6.429 1.00 97.19 90 ILE A C 1
ATOM 695 O O . ILE A 1 90 ? -4.993 -1.157 -6.639 1.00 97.19 90 ILE A O 1
ATOM 699 N N . PRO A 1 91 ? -4.180 -3.151 -7.273 1.00 94.94 91 PRO A N 1
ATOM 700 C CA . PRO A 1 91 ? -3.647 -2.641 -8.523 1.00 94.94 91 PRO A CA 1
ATOM 701 C C . PRO A 1 91 ? -4.805 -2.309 -9.462 1.00 94.94 91 PRO A C 1
ATOM 703 O O . PRO A 1 91 ? -5.638 -3.163 -9.773 1.00 94.94 91 PRO A O 1
ATOM 706 N N . PHE A 1 92 ? -4.841 -1.065 -9.921 1.00 90.12 92 PHE A N 1
ATOM 707 C CA . PHE A 1 92 ? -5.791 -0.587 -10.907 1.00 90.12 92 PHE A CA 1
ATOM 708 C C . PHE A 1 92 ? -5.090 -0.430 -12.251 1.00 90.12 92 PHE A C 1
ATOM 710 O O . PHE A 1 92 ? -4.237 0.437 -12.443 1.00 90.12 92 PHE A O 1
ATOM 717 N N . PHE A 1 93 ? -5.469 -1.291 -13.192 1.00 79.12 93 PHE A N 1
ATOM 718 C CA . PHE A 1 93 ? -5.042 -1.199 -14.577 1.00 79.12 93 PHE A CA 1
ATOM 719 C C . PHE A 1 93 ? -6.148 -0.534 -15.392 1.00 79.12 93 PHE A C 1
ATOM 721 O O . PHE A 1 93 ? -7.197 -1.132 -15.626 1.00 79.12 93 PHE A O 1
ATOM 728 N N . SER A 1 94 ? -5.905 0.691 -15.849 1.00 63.88 94 SER A N 1
ATOM 729 C CA . SER A 1 94 ? -6.650 1.257 -16.970 1.00 63.88 94 SER A CA 1
ATOM 730 C C . SER A 1 94 ? -5.751 1.177 -18.198 1.00 63.88 94 SER A C 1
ATOM 732 O O . SER A 1 94 ? -4.579 1.539 -18.084 1.00 63.88 94 SER A O 1
ATOM 734 N N . PRO A 1 95 ? -6.245 0.741 -19.371 1.00 57.72 95 PRO A N 1
ATOM 735 C CA . PRO A 1 95 ? -5.484 0.900 -20.596 1.00 57.72 95 PRO A CA 1
ATOM 736 C C . PRO A 1 95 ? -5.186 2.391 -20.763 1.00 57.72 95 PRO A C 1
ATOM 738 O O . PRO A 1 95 ? -6.095 3.201 -20.962 1.00 57.72 95 PRO A O 1
ATOM 741 N N . TYR A 1 96 ? -3.915 2.762 -20.632 1.00 53.47 96 TYR A N 1
ATOM 742 C CA . TYR A 1 96 ? -3.451 4.066 -21.068 1.00 53.47 96 TYR A CA 1
ATOM 743 C C . TYR A 1 96 ? -3.643 4.084 -22.583 1.00 53.47 96 TYR A C 1
ATOM 745 O O . TYR A 1 96 ? -2.882 3.469 -23.323 1.00 53.47 96 TYR A O 1
ATOM 753 N N . ILE A 1 97 ? -4.710 4.731 -23.051 1.00 57.81 97 ILE A N 1
ATOM 754 C CA . ILE A 1 97 ? -4.986 4.868 -24.487 1.00 57.81 97 ILE A CA 1
ATOM 755 C C . ILE A 1 97 ? -3.895 5.678 -25.207 1.00 57.81 97 ILE A C 1
ATOM 757 O O . ILE A 1 97 ? -3.789 5.587 -26.427 1.00 57.81 97 ILE A O 1
ATOM 761 N N . HIS A 1 98 ? -3.042 6.386 -24.454 1.00 56.78 98 HIS A N 1
ATOM 762 C CA . HIS A 1 98 ? -1.857 7.092 -24.932 1.00 56.78 98 HIS A CA 1
ATOM 763 C C . HIS A 1 98 ? -0.704 7.018 -23.921 1.00 56.78 98 HIS A C 1
ATOM 765 O O . HIS A 1 98 ? -0.923 7.067 -22.711 1.00 56.78 98 HIS A O 1
ATOM 771 N N . GLU A 1 99 ? 0.531 6.979 -24.429 1.00 54.16 99 GLU A N 1
ATOM 772 C CA . GLU A 1 99 ? 1.789 6.915 -23.659 1.00 54.16 99 GLU A CA 1
ATOM 773 C C . GLU A 1 99 ? 1.971 8.098 -22.682 1.00 54.16 99 GLU A C 1
ATOM 775 O O . GLU A 1 99 ? 2.717 8.008 -21.712 1.00 54.16 99 GLU A O 1
ATOM 780 N N . SER A 1 100 ? 1.254 9.202 -22.914 1.00 60.06 100 SER A N 1
ATOM 781 C CA . SER A 1 100 ? 1.250 10.425 -22.102 1.00 60.06 100 SER A CA 1
ATOM 782 C C . SER A 1 100 ? 0.091 10.529 -21.100 1.00 60.06 100 SER A C 1
ATOM 784 O O . SER A 1 100 ? 0.032 11.510 -20.358 1.00 60.06 100 SER A O 1
ATOM 786 N N . GLY A 1 101 ? -0.851 9.575 -21.083 1.00 53.69 101 GLY A N 1
ATOM 787 C CA . GLY A 1 101 ? -2.021 9.614 -20.195 1.00 53.69 101 GLY A CA 1
ATOM 788 C C . GLY A 1 101 ? -2.935 10.839 -20.370 1.00 53.69 101 GLY A C 1
ATOM 789 O O . GLY A 1 101 ? -3.661 11.182 -19.438 1.00 53.69 101 GLY A O 1
ATOM 790 N N . LYS A 1 102 ? -2.884 11.504 -21.533 1.00 53.53 102 LYS A N 1
ATOM 791 C CA . LYS A 1 102 ? -3.763 12.610 -21.942 1.00 53.53 102 LYS A CA 1
ATOM 792 C C . LYS A 1 1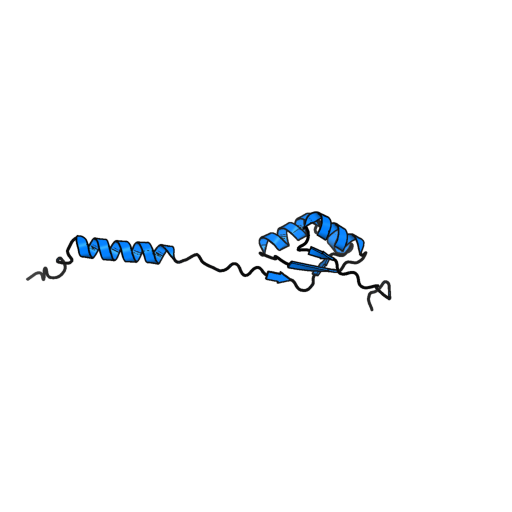02 ? -4.537 12.244 -23.196 1.00 53.53 102 LYS A C 1
ATOM 794 O O . LYS A 1 102 ? -3.937 11.560 -24.054 1.00 53.53 102 LYS A O 1
#

Foldseek 3Di:
DDPPVPPDPPPVNVVVVVVVVVVVVVPPDPDPLPQDAAAEDEDEPVCCVVAPLLNVLVVCVVSNHQAYEYEYVVQVVLVVNCVNNPDRSHRDDDPCPDPVSD

pLDDT: mean 81.63, std 15.57, range [43.34, 97.75]

Radius of gyration: 27.61 Å; chains: 1; bounding box: 29×38×92 Å

Sequence (102 aa):
MNDSSLSLASPILKSFFLTIILSTLQISNISASEIFADSHIHFNWDHGEETTAQEVVDILKQHNVGLTIVASTPSELALKLREKGGDWIIPFFSPYIHESGK